Protein AF-A0A3G1I3K8-F1 (afdb_monomer_lite)

InterPro domains:
  IPR009030 Growth factor receptor cysteine-rich domain superfamily [SSF57184] (15-116)

pLDDT: mean 88.09, std 8.73, range [62.09, 97.19]

Structure (mmCIF, N/CA/C/O backbone):
data_AF-A0A3G1I3K8-F1
#
_entry.id   AF-A0A3G1I3K8-F1
#
loop_
_atom_site.group_PDB
_atom_site.id
_atom_site.type_symbol
_atom_site.label_atom_id
_atom_site.label_alt_id
_atom_site.label_comp_id
_atom_site.label_asym_id
_atom_site.label_entity_id
_atom_site.label_seq_id
_atom_site.pdbx_PDB_ins_code
_atom_site.Cartn_x
_atom_site.Cartn_y
_atom_site.Cartn_z
_atom_site.occupancy
_atom_site.B_iso_or_equiv
_atom_site.auth_seq_id
_atom_site.auth_comp_id
_atom_site.auth_asym_id
_atom_site.auth_atom_id
_atom_site.pdbx_PDB_model_num
ATOM 1 N N . VAL A 1 1 ? -25.633 -3.557 38.401 1.00 74.81 1 VAL A N 1
ATOM 2 C CA . VAL A 1 1 ? -26.726 -4.548 38.293 1.00 74.81 1 VAL A CA 1
ATOM 3 C C . VAL A 1 1 ? -26.490 -5.632 39.330 1.00 74.81 1 VAL A C 1
ATOM 5 O O . VAL A 1 1 ? -25.395 -6.179 39.361 1.00 74.81 1 VAL A O 1
ATOM 8 N N . LEU A 1 2 ? -27.450 -5.880 40.224 1.00 75.88 2 LEU A N 1
ATOM 9 C CA . LEU A 1 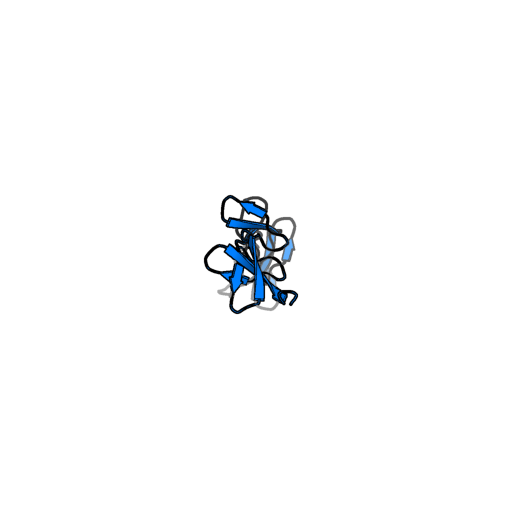2 ? -27.377 -6.994 41.174 1.00 75.88 2 LEU A CA 1
ATOM 10 C C . LEU A 1 2 ? -27.878 -8.255 40.464 1.00 75.88 2 LEU A C 1
ATOM 12 O O . LEU A 1 2 ? -29.016 -8.276 40.005 1.00 75.88 2 LEU A O 1
ATOM 16 N N . GLU A 1 3 ? -27.044 -9.283 40.357 1.00 76.56 3 GLU A N 1
ATOM 17 C CA . GLU A 1 3 ? -27.394 -10.531 39.676 1.00 76.56 3 GLU A CA 1
ATOM 18 C C . GLU A 1 3 ? -26.852 -11.710 40.497 1.00 76.56 3 GLU A C 1
ATOM 20 O O . GLU A 1 3 ? -25.648 -11.787 40.743 1.00 76.56 3 GLU A O 1
ATOM 25 N N . ASN A 1 4 ? -27.734 -12.594 40.983 1.00 76.56 4 ASN A N 1
ATOM 26 C CA . ASN A 1 4 ? -27.388 -13.747 41.835 1.00 76.56 4 ASN A CA 1
ATOM 27 C C . ASN A 1 4 ? -26.501 -13.403 43.053 1.00 76.56 4 ASN A C 1
ATOM 29 O O . ASN A 1 4 ? -25.493 -14.061 43.297 1.00 76.56 4 ASN A O 1
ATOM 33 N N . GLY A 1 5 ? -26.834 -12.345 43.803 1.00 78.12 5 GLY A N 1
ATOM 34 C CA . GLY A 1 5 ? -26.057 -11.939 44.987 1.00 78.12 5 GLY A CA 1
ATOM 35 C C . GLY A 1 5 ? -24.673 -11.356 44.670 1.00 78.12 5 GLY A C 1
ATOM 36 O O . GLY A 1 5 ? -23.843 -11.211 45.557 1.00 78.12 5 GLY A O 1
ATOM 37 N N . THR A 1 6 ? -24.402 -11.019 43.406 1.00 78.69 6 THR A N 1
ATOM 38 C CA . THR A 1 6 ? -23.160 -10.361 42.987 1.00 78.69 6 THR A CA 1
ATOM 39 C C . THR A 1 6 ? -23.486 -8.996 42.391 1.00 78.69 6 THR A C 1
ATOM 41 O O . THR A 1 6 ? -24.370 -8.868 41.540 1.00 78.69 6 THR A O 1
ATOM 44 N N . CYS A 1 7 ? -22.767 -7.957 42.816 1.00 83.81 7 CYS A N 1
ATOM 45 C CA . CYS A 1 7 ? -22.852 -6.643 42.191 1.00 83.81 7 CYS A CA 1
ATOM 46 C C . CYS A 1 7 ? -21.993 -6.634 40.925 1.00 83.81 7 CYS A C 1
ATOM 48 O O . CYS A 1 7 ? -20.769 -6.726 40.994 1.00 83.81 7 CYS A O 1
ATOM 50 N N . LYS A 1 8 ? -22.630 -6.500 39.761 1.00 87.31 8 LYS A N 1
ATOM 51 C CA . LYS A 1 8 ? -21.963 -6.300 38.471 1.00 87.31 8 LYS A CA 1
ATOM 52 C C . LYS A 1 8 ? -21.967 -4.819 38.097 1.00 87.31 8 LYS A C 1
ATOM 54 O O . LYS A 1 8 ? -23.037 -4.225 37.934 1.00 87.31 8 LYS A O 1
ATOM 59 N N . LEU A 1 9 ? -20.795 -4.221 37.935 1.00 86.62 9 LEU A N 1
ATOM 60 C CA . LEU A 1 9 ? -20.614 -2.928 37.283 1.00 86.62 9 LEU A CA 1
ATOM 61 C C . LEU A 1 9 ? -20.399 -3.179 35.790 1.00 86.62 9 LEU A C 1
ATOM 63 O O . LEU A 1 9 ? -19.433 -3.835 35.413 1.00 86.62 9 LEU A O 1
ATOM 67 N N . ILE A 1 10 ? -21.309 -2.675 34.961 1.00 88.38 10 ILE A N 1
ATOM 68 C CA . ILE A 1 10 ? -21.240 -2.810 33.504 1.00 88.38 10 ILE A CA 1
ATOM 69 C C . ILE A 1 10 ? -20.808 -1.460 32.945 1.00 88.38 10 ILE A C 1
ATOM 71 O O . ILE A 1 10 ? -21.502 -0.465 33.142 1.00 88.38 10 ILE A O 1
ATOM 75 N N . GLN A 1 11 ? -19.669 -1.433 32.263 1.00 91.81 11 GLN A N 1
ATOM 76 C CA . GLN A 1 11 ? -19.188 -0.273 31.527 1.00 91.81 11 GLN A CA 1
ATOM 77 C C . GLN A 1 11 ? -19.391 -0.523 30.035 1.00 91.81 11 GLN A C 1
ATOM 79 O O . GLN A 1 11 ? -18.957 -1.552 29.519 1.00 91.81 11 GLN A O 1
ATOM 84 N N . GLN A 1 12 ? -20.052 0.416 29.360 1.00 93.81 12 GLN A N 1
ATOM 85 C CA . GLN A 1 12 ? -20.260 0.402 27.914 1.00 93.81 12 GLN A CA 1
ATOM 86 C C . GLN A 1 12 ? -19.564 1.615 27.309 1.00 93.81 12 GLN A C 1
ATOM 88 O O . GLN A 1 12 ? -19.739 2.730 27.800 1.00 93.81 12 GLN A O 1
ATOM 93 N N . ILE A 1 13 ? -18.762 1.392 26.278 1.00 93.12 13 ILE A N 1
ATOM 94 C CA . ILE A 1 13 ? -18.076 2.447 25.532 1.00 93.12 13 ILE A CA 1
ATOM 95 C C . ILE A 1 13 ? -18.145 2.151 24.039 1.00 93.12 13 ILE A C 1
ATOM 97 O O . ILE A 1 13 ? -18.383 1.012 23.629 1.00 93.12 13 ILE A O 1
ATOM 101 N N . ASP A 1 14 ? -17.916 3.173 23.227 1.00 92.44 14 ASP A N 1
ATOM 102 C CA . ASP A 1 14 ? -17.877 3.008 21.782 1.00 92.44 14 ASP A CA 1
ATOM 103 C C . ASP A 1 14 ? -16.577 2.339 21.329 1.00 92.44 14 ASP A C 1
ATOM 105 O O . ASP A 1 14 ? -15.535 2.391 21.989 1.00 92.44 14 ASP A O 1
ATOM 109 N N . THR A 1 15 ? -16.651 1.692 20.170 1.00 93.75 15 THR A N 1
ATOM 110 C CA . THR A 1 15 ? -15.479 1.146 19.488 1.00 93.75 15 THR A CA 1
ATOM 111 C C . THR A 1 15 ? -14.543 2.274 19.053 1.00 93.75 15 THR A C 1
ATOM 113 O O . THR A 1 15 ? -15.006 3.318 18.583 1.00 93.75 15 THR A O 1
ATOM 116 N N . ILE A 1 16 ? -13.239 2.040 19.132 1.00 94.31 16 ILE A N 1
ATOM 117 C CA . ILE A 1 16 ? -12.198 3.007 18.779 1.00 94.31 16 ILE A CA 1
ATOM 118 C C . ILE A 1 16 ? -11.476 2.597 17.497 1.00 94.31 16 ILE A C 1
ATOM 120 O O . ILE A 1 16 ? -11.547 1.443 17.072 1.00 94.31 16 ILE A O 1
ATOM 124 N N . CYS A 1 17 ? -10.761 3.535 16.881 1.00 95.81 17 CYS A N 1
ATOM 125 C CA . CYS A 1 17 ? -9.836 3.178 15.814 1.00 95.81 17 CYS A CA 1
ATOM 126 C C . CYS A 1 17 ? -8.577 2.508 16.370 1.00 95.81 17 CYS A C 1
ATOM 128 O O . CYS A 1 17 ? -8.077 2.952 17.409 1.00 95.81 17 CYS A O 1
ATOM 130 N N . PRO A 1 18 ? -8.048 1.474 15.684 1.00 95.31 18 PRO A N 1
ATOM 131 C CA . PRO A 1 18 ? -6.782 0.874 16.069 1.00 95.31 18 PRO A CA 1
ATOM 132 C C . PRO A 1 18 ? -5.653 1.907 16.070 1.00 95.31 18 PRO A C 1
ATOM 134 O O . PRO A 1 18 ? -5.720 2.948 15.407 1.00 95.31 18 PRO A O 1
ATOM 137 N N . THR A 1 19 ? -4.578 1.601 16.793 1.00 92.19 19 THR A N 1
ATOM 138 C CA . THR A 1 19 ? -3.415 2.497 16.879 1.00 92.19 19 THR A CA 1
ATOM 139 C C . THR A 1 19 ? -2.862 2.811 15.485 1.00 92.19 19 THR A C 1
ATOM 141 O O . THR A 1 19 ? -2.598 1.905 14.698 1.00 92.19 19 THR A O 1
ATOM 144 N N . GLY A 1 20 ? -2.656 4.099 15.193 1.00 91.44 20 GLY A N 1
ATOM 145 C CA . GLY A 1 20 ? -2.130 4.573 13.906 1.00 91.44 20 GLY A CA 1
ATOM 146 C C . GLY A 1 20 ? -3.194 4.928 12.861 1.00 91.44 20 GLY A C 1
ATOM 147 O O . GLY A 1 20 ? -2.840 5.464 11.813 1.00 91.44 20 GLY A O 1
ATOM 148 N N . PHE A 1 21 ? -4.476 4.697 13.155 1.00 96.56 21 PHE A N 1
ATOM 149 C CA . PHE A 1 21 ? -5.601 5.074 12.300 1.00 96.56 21 PHE A CA 1
ATOM 150 C C . PHE A 1 21 ? -6.339 6.283 12.875 1.00 96.56 21 PHE A C 1
ATOM 152 O O . PHE A 1 21 ? -6.443 6.438 14.092 1.00 96.56 21 PHE A O 1
ATOM 159 N N . PHE A 1 22 ? -6.873 7.131 12.001 1.00 94.62 22 PHE A N 1
ATOM 160 C CA . PHE A 1 22 ? -7.700 8.276 12.381 1.00 94.62 22 PHE A CA 1
ATOM 161 C C . PHE A 1 22 ? -9.166 8.029 12.027 1.00 94.62 22 PHE A C 1
ATOM 163 O O . PHE A 1 22 ? -9.493 7.220 11.155 1.00 94.62 22 PHE A O 1
ATOM 170 N N . GLU A 1 23 ? -10.052 8.706 12.754 1.00 94.69 23 GLU A N 1
ATOM 171 C CA . GLU A 1 23 ? -11.492 8.604 12.553 1.00 94.69 23 GLU A CA 1
ATOM 172 C C . GLU A 1 23 ? -11.947 9.545 11.433 1.00 94.69 23 GLU A C 1
ATOM 174 O O . GLU A 1 23 ? -11.744 10.757 11.495 1.00 94.69 23 GLU A O 1
ATOM 179 N N . GLU A 1 24 ? -12.596 8.977 10.420 1.00 94.19 24 GLU A N 1
ATOM 180 C CA . GLU A 1 24 ? -13.271 9.696 9.344 1.00 94.19 24 GLU A CA 1
ATOM 181 C C . GLU A 1 24 ? -14.745 9.268 9.340 1.00 94.19 24 GLU A C 1
ATOM 183 O O . GLU A 1 24 ? -15.139 8.226 8.804 1.00 94.19 24 GLU A O 1
ATOM 188 N N . GLY A 1 25 ? -15.572 10.048 10.042 1.00 88.31 25 GLY A N 1
ATOM 189 C CA . GLY A 1 25 ? -16.963 9.694 10.315 1.00 88.31 25 GLY A CA 1
ATOM 190 C C . GLY A 1 25 ? -17.060 8.415 11.150 1.00 88.31 25 GLY A C 1
ATOM 191 O O . GLY A 1 25 ? -16.533 8.334 12.252 1.00 88.31 25 GLY A O 1
ATOM 192 N N . SER A 1 26 ? -17.735 7.386 10.636 1.00 86.56 26 SER A N 1
ATOM 193 C CA . SER A 1 26 ? -17.847 6.089 11.327 1.00 86.56 26 SER A CA 1
ATOM 194 C C . SER A 1 26 ? -16.740 5.094 10.961 1.00 86.56 26 SER A C 1
ATOM 196 O O . SER A 1 26 ? -16.795 3.946 11.399 1.00 86.56 26 SER A O 1
ATOM 198 N N . ARG A 1 27 ? -15.754 5.494 10.147 1.00 92.69 27 ARG A N 1
ATOM 199 C CA . ARG A 1 27 ? -14.705 4.613 9.620 1.00 92.69 27 ARG A CA 1
ATOM 200 C C . ARG A 1 27 ? -13.345 4.986 10.192 1.00 92.69 27 ARG A C 1
A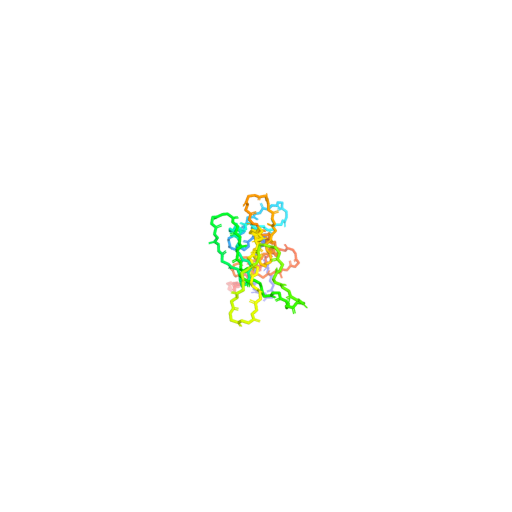TOM 202 O O . ARG A 1 27 ? -13.076 6.150 10.466 1.00 92.69 27 ARG A O 1
ATOM 209 N N . CYS A 1 28 ? -12.484 3.987 10.321 1.00 96.50 28 CYS A N 1
ATOM 210 C CA . CYS A 1 28 ? -11.067 4.202 10.570 1.00 96.50 28 CYS A CA 1
ATOM 211 C C . CYS A 1 28 ? -10.330 4.200 9.250 1.00 96.50 28 CYS A C 1
ATOM 213 O O . CYS A 1 28 ? -10.630 3.381 8.380 1.00 96.50 28 CYS A O 1
ATOM 215 N N . VAL A 1 29 ? -9.379 5.109 9.108 1.00 96.69 29 VAL A N 1
ATOM 216 C CA . VAL A 1 29 ? -8.636 5.295 7.868 1.00 96.69 29 VAL A CA 1
ATOM 217 C C . VAL A 1 29 ? -7.176 5.617 8.159 1.00 96.69 29 VAL A C 1
ATOM 219 O O . VAL A 1 29 ? -6.831 6.177 9.201 1.00 96.69 29 VAL A O 1
ATOM 222 N N . GLN A 1 30 ? -6.310 5.215 7.236 1.00 96.19 30 GLN A N 1
ATOM 223 C CA . GLN A 1 30 ? -4.907 5.592 7.190 1.00 96.19 30 GLN A CA 1
ATOM 224 C C . GLN A 1 30 ? -4.466 5.712 5.731 1.00 96.19 30 GLN A C 1
ATOM 226 O O . GLN A 1 30 ? -4.794 4.857 4.904 1.00 96.19 30 GLN A O 1
ATOM 231 N N . TYR A 1 31 ? -3.712 6.770 5.431 1.00 93.12 31 TYR A N 1
ATOM 232 C CA . TYR A 1 31 ? -3.049 6.966 4.144 1.00 93.12 31 TYR A CA 1
ATOM 233 C C . TYR A 1 31 ? -1.553 6.734 4.336 1.00 93.12 31 TYR A C 1
ATOM 235 O O . TYR A 1 31 ? -0.920 7.400 5.156 1.00 93.12 31 TYR A O 1
ATOM 243 N N . LEU A 1 32 ? -0.996 5.777 3.600 1.00 93.94 32 LEU A N 1
ATOM 244 C CA . LEU A 1 32 ? 0.427 5.458 3.640 1.00 93.94 32 LEU A CA 1
ATOM 245 C C . LEU A 1 32 ? 1.071 5.927 2.330 1.00 93.94 32 LEU A C 1
ATOM 247 O O . LEU A 1 32 ? 0.734 5.375 1.280 1.00 93.94 32 LEU A O 1
ATOM 251 N N . PRO A 1 33 ? 1.946 6.949 2.359 1.00 94.88 33 PRO A N 1
ATOM 252 C CA . PRO A 1 33 ? 2.642 7.405 1.165 1.00 94.88 33 PRO A CA 1
ATOM 253 C C . PRO A 1 33 ? 3.771 6.440 0.790 1.00 94.88 33 PRO A C 1
ATOM 255 O O . PRO A 1 33 ? 4.432 5.860 1.656 1.00 94.88 33 PRO A O 1
ATOM 258 N N . ALA A 1 34 ? 4.027 6.305 -0.505 1.00 95.81 34 ALA A N 1
ATOM 259 C CA . ALA A 1 34 ? 5.191 5.625 -1.047 1.00 95.81 34 ALA A CA 1
ATOM 260 C C . ALA A 1 34 ? 5.694 6.329 -2.307 1.00 95.81 34 ALA A C 1
ATOM 262 O O . ALA A 1 34 ? 4.922 6.882 -3.086 1.00 95.81 34 ALA A O 1
ATOM 263 N N . ASN A 1 35 ? 7.001 6.236 -2.530 1.00 93.88 35 ASN A N 1
ATOM 264 C CA . ASN A 1 35 ? 7.608 6.707 -3.765 1.00 93.88 35 ASN A CA 1
ATOM 265 C C . ASN A 1 35 ? 7.278 5.752 -4.917 1.00 93.88 35 ASN A C 1
ATOM 267 O O . ASN A 1 35 ? 7.178 4.534 -4.722 1.00 93.88 35 ASN A O 1
ATOM 271 N N . LYS A 1 36 ? 7.203 6.294 -6.135 1.00 94.75 36 LYS A N 1
ATOM 272 C CA . LYS A 1 36 ? 7.226 5.480 -7.354 1.00 94.75 36 LYS A CA 1
ATOM 273 C C . LYS A 1 36 ? 8.546 4.705 -7.430 1.00 94.75 36 LYS A C 1
ATOM 275 O O . LYS A 1 36 ? 9.593 5.175 -6.983 1.00 94.75 36 LYS A O 1
ATOM 280 N N . ILE A 1 37 ? 8.498 3.504 -7.989 1.00 94.75 37 ILE A N 1
ATOM 281 C CA . ILE A 1 37 ? 9.641 2.596 -8.099 1.00 94.75 37 ILE A CA 1
ATOM 282 C C . ILE A 1 37 ? 9.813 2.115 -9.534 1.00 94.75 37 ILE A C 1
ATOM 284 O O . ILE A 1 37 ? 8.871 2.108 -10.327 1.00 94.75 37 ILE A O 1
ATOM 288 N N . CYS A 1 38 ? 11.022 1.662 -9.861 1.00 95.50 38 CYS A N 1
ATOM 289 C CA . CYS A 1 38 ? 11.216 0.889 -11.077 1.00 95.50 38 CYS A CA 1
ATOM 290 C C . CYS A 1 38 ? 10.691 -0.534 -10.890 1.00 95.50 38 CYS A C 1
ATOM 292 O O . CYS A 1 38 ? 10.955 -1.147 -9.850 1.00 95.50 38 CYS A O 1
ATOM 294 N N . PRO A 1 39 ? 9.951 -1.076 -11.871 1.00 93.94 39 PRO A N 1
ATOM 295 C CA . PRO A 1 39 ? 9.477 -2.444 -11.782 1.00 93.94 39 PRO A CA 1
ATOM 296 C C . PRO A 1 39 ? 10.656 -3.430 -11.829 1.00 93.94 39 PRO A C 1
ATOM 298 O O . PRO A 1 39 ? 11.755 -3.077 -12.277 1.00 93.94 39 PRO A O 1
ATOM 301 N N . PRO A 1 40 ? 10.446 -4.681 -11.382 1.00 91.56 40 PRO A N 1
ATOM 302 C CA . PRO A 1 40 ? 11.498 -5.689 -11.363 1.00 91.56 40 PRO A CA 1
ATOM 303 C C . PRO A 1 40 ? 12.185 -5.837 -12.727 1.00 91.56 40 PRO A C 1
ATOM 305 O O . PRO A 1 40 ? 11.522 -5.963 -13.755 1.00 91.56 40 PRO A O 1
ATOM 308 N N . GLY A 1 41 ? 13.519 -5.830 -12.729 1.00 90.56 41 GLY A N 1
ATOM 309 C CA . GLY A 1 41 ? 14.336 -5.918 -13.945 1.00 90.56 41 GLY A CA 1
ATOM 310 C C . GLY A 1 41 ? 14.755 -4.571 -14.545 1.00 90.56 41 GLY A C 1
ATOM 311 O O . GLY A 1 41 ? 15.575 -4.567 -15.458 1.00 90.56 41 GLY A O 1
ATOM 312 N N . PHE A 1 42 ? 14.265 -3.445 -14.016 1.00 94.19 42 PHE A N 1
ATOM 313 C CA . PHE A 1 42 ? 14.647 -2.100 -14.451 1.00 94.19 42 PHE A CA 1
ATOM 314 C C . PHE A 1 42 ? 15.447 -1.364 -13.380 1.00 94.19 42 PHE A C 1
ATOM 316 O O . PHE A 1 42 ? 15.251 -1.567 -12.184 1.00 94.19 42 PHE A O 1
ATOM 323 N N . ASN A 1 43 ? 16.329 -0.472 -13.824 1.00 93.88 43 ASN A N 1
ATOM 324 C CA . ASN A 1 43 ? 17.117 0.400 -12.960 1.00 93.88 43 ASN A CA 1
ATOM 325 C C . ASN A 1 43 ? 16.733 1.860 -13.196 1.00 93.88 43 ASN A C 1
ATOM 327 O O . ASN A 1 43 ? 16.398 2.242 -14.316 1.00 93.88 43 ASN A O 1
ATOM 331 N N . LEU A 1 44 ? 16.807 2.679 -12.148 1.00 94.00 44 LEU A N 1
ATOM 332 C CA . LEU A 1 44 ? 16.507 4.103 -12.242 1.00 94.00 44 LEU A CA 1
ATOM 333 C C . LEU A 1 44 ? 17.673 4.854 -12.897 1.00 94.00 44 LEU A C 1
ATOM 335 O O . LEU A 1 44 ? 18.790 4.851 -12.380 1.00 94.00 44 LEU A O 1
ATOM 339 N N . PHE A 1 45 ? 17.392 5.538 -14.002 1.00 92.06 45 PHE A N 1
ATOM 340 C CA . PHE A 1 45 ? 18.314 6.438 -14.686 1.00 92.06 45 PHE A CA 1
ATOM 341 C C . PHE A 1 45 ? 17.632 7.796 -14.887 1.00 92.06 45 PHE A C 1
ATOM 343 O O . PHE A 1 45 ? 16.778 7.973 -15.756 1.00 92.06 45 PHE A O 1
ATOM 350 N N . GLY A 1 46 ? 17.996 8.774 -14.053 1.00 88.75 46 GLY A N 1
ATOM 351 C CA . GLY A 1 46 ? 17.316 10.070 -14.013 1.00 88.75 46 GLY A CA 1
ATOM 352 C C . GLY A 1 46 ? 15.906 9.934 -13.433 1.00 88.75 46 GLY A C 1
ATOM 353 O O . GLY A 1 46 ? 15.762 9.625 -12.256 1.00 88.75 46 GLY A O 1
ATOM 354 N N . GLN A 1 47 ? 14.885 10.170 -14.260 1.00 88.00 47 GLN A N 1
ATOM 355 C CA . GLN A 1 47 ? 13.457 10.039 -13.911 1.00 88.00 47 GLN A CA 1
ATOM 356 C C . GLN A 1 47 ? 12.766 8.881 -14.652 1.00 88.00 47 GLN A C 1
ATOM 358 O O . GLN A 1 47 ? 11.547 8.761 -14.612 1.00 88.00 47 GLN A O 1
ATOM 363 N N . GLN A 1 48 ? 13.534 8.030 -15.337 1.00 92.31 48 GLN A N 1
ATOM 364 C CA . GLN A 1 48 ? 13.008 6.894 -16.089 1.00 92.31 48 GLN A CA 1
ATOM 365 C C . GLN A 1 48 ? 13.666 5.588 -15.665 1.00 92.31 48 GLN A C 1
ATOM 367 O O . GLN A 1 48 ? 14.828 5.540 -15.255 1.00 92.31 48 GLN A O 1
ATOM 372 N N . CYS A 1 49 ? 12.907 4.511 -15.793 1.00 94.81 49 CYS A N 1
ATOM 373 C CA . CYS A 1 49 ? 13.353 3.163 -15.515 1.00 94.81 49 CYS A CA 1
ATOM 374 C C . CYS A 1 49 ? 13.847 2.524 -16.805 1.00 94.81 49 CYS A C 1
ATOM 376 O O . CYS A 1 49 ? 13.092 2.403 -17.768 1.00 94.81 49 CYS A O 1
ATOM 378 N N . MET A 1 50 ? 15.110 2.100 -16.824 1.00 94.00 50 MET A N 1
ATOM 379 C CA . MET A 1 50 ? 15.735 1.526 -18.011 1.00 94.00 50 MET A CA 1
ATOM 380 C C . MET A 1 50 ? 16.232 0.104 -17.768 1.00 94.00 50 MET A C 1
ATOM 382 O O . MET A 1 50 ? 16.789 -0.212 -16.712 1.00 94.00 50 MET A O 1
ATOM 386 N N . ALA A 1 51 ? 16.051 -0.750 -18.772 1.00 91.12 51 ALA A N 1
ATOM 387 C CA . ALA A 1 51 ? 16.572 -2.111 -18.801 1.00 91.12 51 ALA A CA 1
ATOM 388 C C . ALA A 1 51 ? 16.990 -2.506 -20.225 1.00 91.12 51 ALA A C 1
ATOM 390 O O . ALA A 1 51 ? 16.324 -2.112 -21.186 1.00 91.12 51 ALA A O 1
ATOM 391 N N . PRO A 1 52 ? 18.060 -3.303 -20.391 1.00 83.12 52 PRO A N 1
ATOM 392 C CA . PRO A 1 52 ? 18.358 -3.920 -21.672 1.00 83.12 52 PRO A CA 1
ATOM 393 C C . PRO A 1 52 ? 17.329 -5.019 -21.974 1.00 83.12 52 PRO A C 1
ATOM 395 O O . PRO A 1 52 ? 17.209 -5.995 -21.237 1.00 83.12 52 PRO A O 1
ATOM 398 N N . GLU A 1 53 ? 16.616 -4.877 -23.083 1.00 80.81 53 GLU A N 1
ATOM 399 C CA . GLU A 1 53 ? 15.715 -5.879 -23.646 1.00 80.81 53 GLU A CA 1
ATOM 400 C C . GLU A 1 53 ? 16.398 -6.511 -24.867 1.00 80.81 53 GLU A C 1
ATOM 402 O O . GLU A 1 53 ? 16.908 -5.811 -25.745 1.00 80.81 53 GLU A O 1
ATOM 407 N N . SER A 1 54 ? 16.480 -7.842 -24.915 1.00 72.94 54 SER A N 1
ATOM 408 C CA . SER A 1 54 ? 17.037 -8.539 -26.078 1.00 72.94 54 SER A CA 1
ATOM 409 C C . SER A 1 54 ? 15.958 -8.739 -27.135 1.00 72.94 54 SER A C 1
ATOM 411 O O . SER A 1 54 ? 14.953 -9.386 -26.847 1.00 72.94 54 SER A O 1
ATOM 413 N N . ALA A 1 55 ? 16.194 -8.247 -28.348 1.00 66.94 55 ALA A N 1
ATOM 414 C CA . ALA A 1 55 ? 15.364 -8.526 -29.514 1.00 66.94 55 ALA A CA 1
ATOM 415 C C . ALA A 1 55 ? 15.985 -9.649 -30.362 1.00 66.94 55 ALA A C 1
ATOM 417 O O . ALA A 1 55 ? 17.213 -9.792 -30.419 1.00 66.94 55 ALA A O 1
ATOM 418 N N . GLU A 1 56 ? 15.137 -10.454 -31.006 1.00 65.06 56 GLU A N 1
ATOM 419 C CA . GLU A 1 56 ? 15.574 -11.504 -31.931 1.00 65.06 56 GLU A CA 1
ATOM 420 C C . GLU A 1 56 ? 16.186 -10.905 -33.207 1.00 65.06 56 GLU A C 1
ATOM 422 O O . GLU A 1 56 ? 15.809 -9.823 -33.663 1.00 65.06 56 GLU A O 1
ATOM 427 N N . LEU A 1 57 ? 17.184 -11.601 -33.757 1.00 62.09 57 LEU A N 1
ATOM 428 C CA . LEU A 1 57 ? 17.945 -11.168 -34.925 1.00 62.09 57 LEU A CA 1
ATOM 429 C C . LEU A 1 57 ? 17.276 -11.721 -36.194 1.00 62.09 57 LEU A C 1
ATOM 431 O O . LEU A 1 57 ? 17.509 -12.868 -36.552 1.00 62.09 57 LEU A O 1
ATOM 435 N N . GLU A 1 58 ? 16.459 -10.918 -36.876 1.00 65.06 58 GLU A N 1
ATOM 436 C CA . GLU A 1 58 ? 15.798 -11.343 -38.127 1.00 65.06 58 GLU A CA 1
ATOM 437 C C . GLU A 1 58 ? 16.754 -11.295 -39.341 1.00 65.06 58 GLU A C 1
ATOM 439 O O . GLU A 1 58 ? 16.708 -12.153 -40.215 1.00 65.06 58 GLU A O 1
ATOM 444 N N . SER A 1 59 ? 17.653 -10.304 -39.412 1.00 72.25 59 SER A N 1
ATOM 445 C CA . SER A 1 59 ? 18.691 -10.196 -40.470 1.00 72.25 59 SER A CA 1
ATOM 446 C C . SER A 1 59 ? 19.751 -9.127 -40.173 1.00 72.25 59 SER A C 1
ATOM 448 O O . SER A 1 59 ? 20.914 -9.259 -40.550 1.00 72.25 59 SER A O 1
ATOM 450 N N . SER A 1 60 ? 19.362 -8.080 -39.452 1.00 76.44 60 SER A N 1
ATOM 451 C CA . SER A 1 60 ? 20.226 -7.058 -38.870 1.00 76.44 60 SER A CA 1
ATOM 452 C C . SER A 1 60 ? 19.577 -6.531 -37.590 1.00 76.44 60 SER A C 1
ATOM 454 O O . SER A 1 60 ? 18.403 -6.795 -37.320 1.00 76.44 60 SER A O 1
ATOM 456 N N . CYS A 1 61 ? 20.343 -5.815 -36.770 1.00 78.94 61 CYS A N 1
ATOM 457 C CA . CYS A 1 61 ? 19.793 -5.200 -35.572 1.00 78.94 61 CYS A CA 1
ATOM 458 C C . CYS A 1 61 ? 18.858 -4.031 -35.916 1.00 78.94 61 CYS A C 1
ATOM 460 O O . CYS A 1 61 ? 19.226 -3.202 -36.754 1.00 78.94 61 CYS A O 1
ATOM 462 N N . PRO A 1 62 ? 17.672 -3.930 -35.280 1.00 80.56 62 PRO A N 1
ATOM 463 C CA . PRO A 1 62 ? 16.761 -2.817 -35.515 1.00 80.56 62 PRO A CA 1
ATOM 464 C C . PRO A 1 62 ? 17.419 -1.468 -35.166 1.00 80.56 62 PRO A C 1
ATOM 466 O O . PRO A 1 62 ? 18.348 -1.421 -34.348 1.00 80.56 62 PRO A O 1
ATOM 469 N N . PRO A 1 63 ? 16.949 -0.350 -35.748 1.00 76.88 63 PRO A N 1
ATOM 470 C CA . PRO A 1 63 ? 17.445 0.981 -35.409 1.00 76.88 63 PRO A CA 1
ATOM 471 C C . PRO A 1 63 ? 17.401 1.230 -33.894 1.00 76.88 63 PRO A C 1
ATOM 473 O O . PRO A 1 63 ? 16.444 0.837 -33.230 1.00 76.88 63 PRO A O 1
ATOM 476 N N . ASN A 1 64 ? 18.422 1.902 -33.354 1.00 76.06 64 ASN A N 1
ATOM 477 C CA . ASN A 1 64 ? 18.603 2.163 -31.914 1.00 76.06 64 ASN A CA 1
ATOM 478 C C . ASN A 1 64 ? 18.860 0.917 -31.045 1.00 76.06 64 ASN A C 1
ATOM 480 O O . ASN A 1 64 ? 18.644 0.954 -29.833 1.00 76.06 64 ASN A O 1
ATOM 484 N N . SER A 1 65 ? 19.353 -0.171 -31.640 1.00 81.06 65 SER A N 1
ATOM 485 C CA . SER A 1 65 ? 19.829 -1.342 -30.900 1.00 81.06 65 SER A CA 1
ATOM 486 C C . SER A 1 65 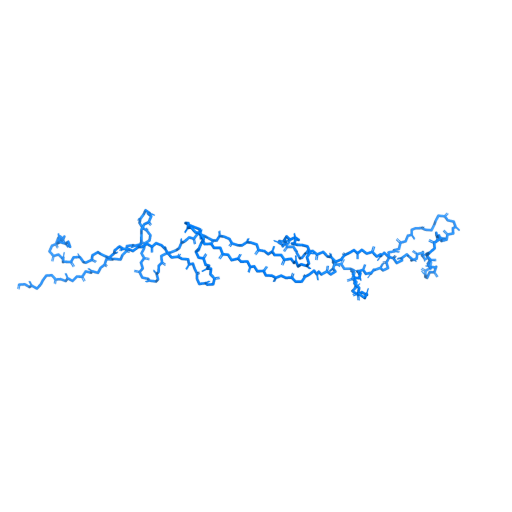? 21.319 -1.599 -31.125 1.00 81.06 65 SER A C 1
ATOM 488 O O . SER A 1 65 ? 21.888 -1.244 -32.158 1.00 81.06 65 SER A O 1
ATOM 490 N N . ILE A 1 66 ? 21.960 -2.192 -30.120 1.00 82.31 66 ILE A N 1
ATOM 491 C CA . ILE A 1 66 ? 23.391 -2.498 -30.109 1.00 82.31 66 ILE A CA 1
ATOM 492 C C . ILE A 1 66 ? 23.553 -4.007 -30.272 1.00 82.31 66 ILE A C 1
ATOM 494 O O . ILE A 1 66 ? 22.960 -4.781 -29.520 1.00 82.31 66 ILE A O 1
ATOM 498 N N . TYR A 1 67 ? 24.359 -4.432 -31.244 1.00 82.62 67 TYR A N 1
ATOM 499 C CA . TYR A 1 67 ? 24.720 -5.839 -31.389 1.00 82.62 67 TYR A CA 1
ATOM 500 C C . TYR A 1 67 ? 25.777 -6.212 -30.347 1.00 82.62 67 TYR A C 1
ATOM 502 O O . TYR A 1 67 ? 26.906 -5.728 -30.400 1.00 82.62 67 TYR A O 1
ATOM 510 N N . GLU A 1 68 ? 25.421 -7.085 -29.409 1.00 82.12 68 GLU A N 1
ATOM 511 C CA . GLU A 1 68 ? 26.329 -7.565 -28.372 1.00 82.12 68 GLU A CA 1
ATOM 512 C C . GLU A 1 68 ? 26.093 -9.058 -28.115 1.00 82.12 68 GLU A C 1
ATOM 514 O O . GLU A 1 68 ? 24.972 -9.502 -27.864 1.00 82.12 68 GLU A O 1
ATOM 519 N N . ASN A 1 69 ? 27.169 -9.848 -28.165 1.00 80.81 69 ASN A N 1
ATOM 520 C CA . ASN A 1 69 ? 27.160 -11.282 -27.858 1.00 80.81 69 ASN A CA 1
ATOM 521 C C . ASN A 1 69 ? 26.135 -12.109 -28.669 1.00 80.81 69 ASN A C 1
ATOM 523 O O . ASN A 1 69 ? 25.443 -12.970 -28.123 1.00 80.81 69 ASN A O 1
ATOM 527 N N . GLY A 1 70 ? 26.010 -11.835 -29.973 1.00 80.06 70 GLY A N 1
ATOM 528 C CA . GLY A 1 70 ? 25.117 -12.589 -30.861 1.00 80.06 70 GLY A CA 1
ATOM 529 C C . GLY A 1 70 ? 23.645 -12.179 -30.800 1.00 80.06 70 GLY A C 1
ATOM 530 O O . GLY A 1 70 ? 22.815 -12.832 -31.424 1.00 80.06 70 GLY A O 1
ATOM 531 N N . LYS A 1 71 ? 23.304 -11.124 -30.048 1.00 83.56 71 LYS A N 1
ATOM 532 C CA . LYS A 1 71 ? 21.933 -10.621 -29.901 1.00 83.56 71 LYS A CA 1
ATOM 533 C C . LYS A 1 71 ? 21.885 -9.106 -30.071 1.00 83.56 71 LYS A C 1
ATOM 535 O O . LYS A 1 71 ? 22.852 -8.411 -29.766 1.00 83.56 71 LYS A O 1
ATOM 540 N N . CYS A 1 72 ? 20.739 -8.590 -30.506 1.00 84.88 72 CYS A N 1
ATOM 541 C CA . CYS A 1 72 ? 20.480 -7.154 -30.477 1.00 84.88 72 CYS A CA 1
ATOM 542 C C . CYS A 1 72 ? 19.9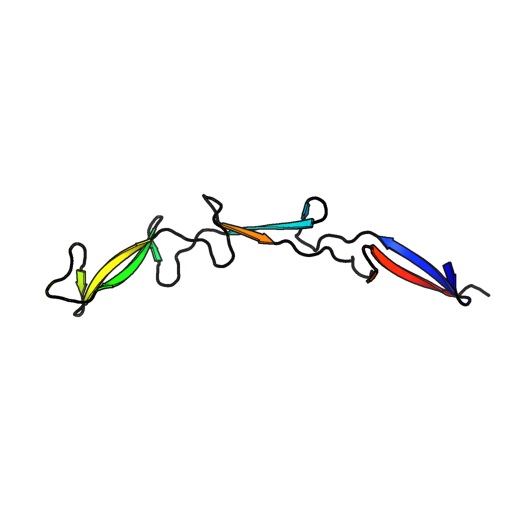25 -6.769 -29.114 1.00 84.88 72 CYS A C 1
ATOM 544 O O . CYS A 1 72 ? 18.939 -7.344 -28.652 1.00 84.88 72 CYS A O 1
ATOM 546 N N . LYS A 1 73 ? 20.549 -5.788 -28.472 1.00 85.69 73 LYS A N 1
ATOM 547 C CA . LYS A 1 73 ? 20.070 -5.193 -27.229 1.00 85.69 73 LYS A CA 1
ATOM 548 C C . LYS A 1 73 ? 19.441 -3.842 -27.525 1.00 85.69 73 LYS A C 1
ATOM 550 O O . LYS A 1 73 ? 20.094 -2.959 -28.076 1.00 85.69 73 LYS A O 1
ATOM 555 N N . VAL A 1 74 ? 18.184 -3.688 -27.142 1.00 85.56 74 VAL A N 1
ATOM 556 C CA . VAL A 1 74 ? 17.465 -2.415 -27.115 1.00 85.56 74 VAL A CA 1
ATOM 557 C C . VAL A 1 74 ? 17.441 -1.938 -25.668 1.00 85.56 74 VAL A C 1
ATOM 559 O O . VAL A 1 74 ? 17.290 -2.743 -24.752 1.00 85.56 74 VAL A O 1
ATOM 562 N N . ILE A 1 75 ? 17.591 -0.637 -25.437 1.00 84.56 75 ILE A N 1
ATOM 563 C CA . ILE A 1 75 ? 17.318 -0.073 -24.114 1.00 84.56 75 ILE A CA 1
ATOM 564 C C . ILE A 1 75 ? 15.833 0.256 -24.048 1.00 84.56 75 ILE A C 1
ATOM 566 O O . ILE A 1 75 ? 15.353 1.145 -24.750 1.00 84.56 75 ILE A O 1
ATOM 570 N N . LYS A 1 76 ? 15.107 -0.471 -23.205 1.00 87.75 76 LYS A N 1
ATOM 571 C CA . LYS A 1 76 ? 13.710 -0.183 -22.912 1.00 87.75 76 LYS A CA 1
ATOM 572 C C . LYS A 1 76 ? 13.654 0.858 -21.809 1.00 87.75 76 LYS A C 1
ATOM 574 O O . LYS A 1 76 ? 14.218 0.631 -20.741 1.00 87.75 76 LYS A O 1
ATOM 579 N N . SER A 1 77 ? 12.976 1.968 -22.076 1.00 91.31 77 SER A N 1
ATOM 580 C CA . SER A 1 77 ? 12.683 3.012 -21.094 1.00 91.31 77 SER A CA 1
ATOM 581 C C . SER A 1 77 ? 11.193 3.000 -20.780 1.00 91.31 77 SER A C 1
ATOM 583 O O . SER A 1 77 ? 10.374 2.9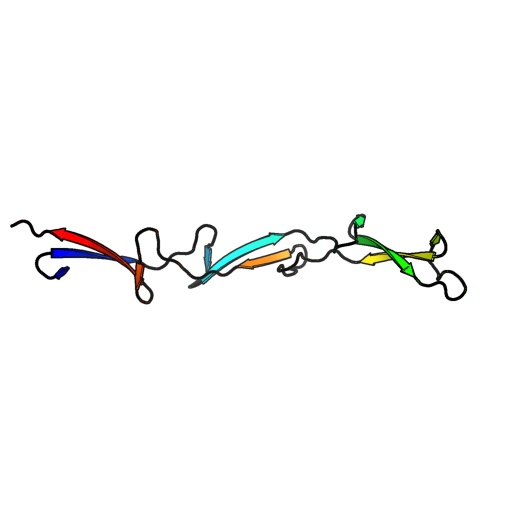48 -21.699 1.00 91.31 77 SER A O 1
ATOM 585 N N . ILE A 1 78 ? 10.851 3.013 -19.497 1.00 93.25 78 ILE A N 1
ATOM 586 C CA . ILE A 1 78 ? 9.478 3.094 -19.000 1.00 93.25 78 ILE A CA 1
ATOM 587 C C . ILE A 1 78 ? 9.408 4.045 -17.807 1.00 93.25 78 ILE A C 1
ATOM 589 O O . ILE A 1 78 ? 10.417 4.321 -17.151 1.00 93.25 78 ILE A O 1
ATOM 593 N N . ASP A 1 79 ? 8.203 4.515 -17.509 1.00 93.19 79 ASP A N 1
ATOM 594 C CA . ASP A 1 79 ? 7.963 5.376 -16.358 1.00 93.19 79 ASP A CA 1
ATOM 595 C C . ASP A 1 79 ? 8.037 4.600 -15.038 1.00 93.19 79 ASP A C 1
ATOM 597 O O . ASP A 1 79 ? 7.854 3.378 -14.978 1.00 93.19 79 ASP A O 1
ATOM 601 N N . MET A 1 80 ? 8.314 5.332 -13.959 1.00 94.19 80 MET A N 1
ATOM 602 C CA . MET A 1 80 ? 8.249 4.797 -12.603 1.00 94.19 80 MET A CA 1
ATOM 603 C C . MET A 1 80 ? 6.792 4.468 -12.256 1.00 94.19 80 MET A C 1
ATOM 605 O O . MET A 1 80 ? 5.878 5.222 -12.586 1.00 94.19 80 MET A O 1
ATOM 609 N N . VAL A 1 81 ? 6.574 3.355 -11.561 1.00 95.19 81 VAL A N 1
ATOM 610 C CA . VAL A 1 81 ? 5.234 2.846 -11.235 1.00 95.19 81 VAL A CA 1
ATOM 611 C C . VAL A 1 81 ? 5.021 2.774 -9.733 1.00 95.19 81 VAL A C 1
ATOM 613 O O . VAL A 1 81 ? 5.977 2.730 -8.957 1.00 95.19 81 VAL A O 1
ATOM 616 N N . CYS A 1 82 ? 3.762 2.723 -9.303 1.00 96.62 82 CYS A N 1
ATOM 617 C CA . CYS A 1 82 ? 3.470 2.499 -7.897 1.00 96.62 82 CYS A CA 1
ATOM 618 C C . CYS A 1 82 ? 3.787 1.066 -7.456 1.00 96.62 82 CYS A C 1
ATOM 620 O O . CYS A 1 82 ? 3.562 0.123 -8.224 1.00 96.62 82 CYS A O 1
ATOM 622 N N . PRO A 1 83 ? 4.302 0.880 -6.224 1.00 95.88 83 PRO A N 1
ATOM 623 C CA . PRO A 1 83 ? 4.493 -0.448 -5.663 1.00 95.88 83 PRO A CA 1
ATOM 624 C C . PRO A 1 83 ? 3.178 -1.243 -5.641 1.00 95.88 83 PRO A C 1
ATOM 626 O O . PRO A 1 83 ? 2.099 -0.648 -5.560 1.00 95.88 83 PRO A O 1
ATOM 629 N N . PRO A 1 84 ? 3.235 -2.587 -5.654 1.00 93.44 84 PRO A N 1
ATOM 630 C CA . PRO A 1 84 ? 2.037 -3.412 -5.561 1.00 93.44 84 PRO A CA 1
ATOM 631 C C . PRO A 1 84 ? 1.159 -3.023 -4.365 1.00 93.44 84 PRO A C 1
ATOM 633 O O . PRO A 1 84 ? 1.640 -2.911 -3.239 1.00 93.44 84 PRO A O 1
ATOM 636 N N . GLY A 1 85 ? -0.135 -2.826 -4.621 1.00 92.69 85 GLY A N 1
ATOM 637 C CA . GLY A 1 85 ? -1.116 -2.414 -3.614 1.00 92.69 85 GLY A CA 1
ATOM 638 C C . GLY A 1 85 ? -1.266 -0.901 -3.436 1.00 92.69 85 GLY A C 1
ATOM 639 O O . GLY A 1 85 ? -2.231 -0.483 -2.806 1.00 92.69 85 GLY A O 1
ATOM 640 N N . TYR A 1 86 ? -0.384 -0.080 -4.009 1.00 97.19 86 TYR A N 1
ATOM 641 C CA . TYR A 1 86 ? -0.504 1.377 -3.964 1.00 97.19 86 TYR A CA 1
ATOM 642 C C . TYR A 1 86 ? -1.180 1.929 -5.223 1.00 97.19 86 TYR A C 1
ATOM 644 O O . TYR A 1 86 ? -1.019 1.396 -6.321 1.00 97.19 86 TYR A O 1
ATOM 652 N N . THR A 1 87 ? -1.893 3.039 -5.057 1.00 95.56 87 THR A N 1
ATOM 653 C CA . THR A 1 87 ? -2.571 3.777 -6.128 1.00 95.56 87 THR A CA 1
ATOM 654 C C . THR A 1 87 ? -1.784 5.035 -6.480 1.00 95.56 87 THR A C 1
ATOM 656 O O . THR A 1 87 ? -1.263 5.704 -5.589 1.00 95.56 87 THR A O 1
ATOM 659 N N . ASP A 1 88 ? -1.711 5.370 -7.769 1.00 94.69 88 ASP A N 1
ATOM 660 C CA . ASP A 1 88 ? -1.066 6.597 -8.245 1.00 94.69 88 ASP A CA 1
ATOM 661 C C . ASP A 1 88 ? -1.920 7.826 -7.900 1.00 94.69 88 ASP A C 1
ATOM 663 O O . ASP A 1 88 ? -3.096 7.895 -8.261 1.00 94.69 88 ASP A O 1
ATOM 667 N N . SER A 1 89 ? -1.328 8.782 -7.184 1.00 92.38 89 SER A N 1
ATOM 668 C CA . SER A 1 89 ? -1.958 10.058 -6.818 1.00 92.38 89 SER A CA 1
ATOM 669 C C . SER A 1 89 ? -1.440 11.242 -7.647 1.00 92.38 89 SER A C 1
ATOM 671 O O . SER A 1 89 ? -1.822 12.383 -7.393 1.00 92.38 89 SER A O 1
ATOM 673 N N . GLY A 1 90 ? -0.615 10.972 -8.664 1.00 86.88 90 GLY A N 1
ATOM 674 C CA . GLY A 1 90 ? 0.008 11.952 -9.551 1.00 86.88 90 GLY A CA 1
ATOM 675 C C . GLY A 1 90 ? 1.511 12.016 -9.312 1.00 86.88 90 GLY A C 1
ATOM 676 O O . GLY A 1 90 ? 2.286 11.454 -10.090 1.00 86.88 90 GLY A O 1
ATOM 677 N N . ASP A 1 91 ? 1.915 12.667 -8.224 1.00 83.44 91 ASP A N 1
ATOM 678 C CA . ASP A 1 91 ? 3.328 12.797 -7.847 1.00 83.44 91 ASP A CA 1
ATOM 679 C C . ASP A 1 91 ? 3.821 11.585 -7.042 1.00 83.44 91 ASP A C 1
ATOM 681 O O . ASP A 1 91 ? 4.898 11.052 -7.309 1.00 83.44 91 ASP A O 1
ATOM 685 N N . ASP A 1 92 ? 2.982 11.079 -6.136 1.00 89.81 92 ASP A N 1
ATOM 686 C CA . ASP A 1 92 ? 3.308 9.987 -5.220 1.00 89.81 92 ASP A CA 1
ATOM 687 C C . ASP A 1 92 ? 2.321 8.825 -5.326 1.00 89.81 92 ASP A C 1
ATOM 689 O O . ASP A 1 92 ? 1.257 8.906 -5.949 1.00 89.81 92 ASP A O 1
ATOM 693 N N . CYS A 1 93 ? 2.664 7.729 -4.662 1.00 96.62 93 CYS A N 1
ATOM 694 C CA . CYS A 1 93 ? 1.795 6.580 -4.495 1.00 96.62 93 CYS A CA 1
ATOM 695 C C . CYS A 1 93 ? 1.164 6.595 -3.107 1.00 96.62 93 CYS A C 1
ATOM 697 O O . CYS A 1 93 ? 1.821 6.903 -2.114 1.00 96.62 93 CYS A O 1
ATOM 699 N N . VAL A 1 94 ? -0.102 6.203 -3.017 1.00 96.56 94 VAL A N 1
ATOM 700 C CA . VAL A 1 94 ? -0.830 6.129 -1.750 1.00 96.56 94 VAL A CA 1
ATOM 701 C C . VAL A 1 94 ? -1.506 4.777 -1.594 1.00 96.56 94 VAL A C 1
ATOM 703 O O . VAL A 1 94 ? -2.169 4.279 -2.503 1.00 96.56 94 VAL A O 1
ATOM 706 N N . LEU A 1 95 ? -1.348 4.177 -0.419 1.00 96.38 95 LEU A N 1
ATOM 707 C CA . LEU A 1 95 ? -2.129 3.025 0.008 1.00 96.38 95 LEU A CA 1
ATOM 708 C C . LEU A 1 95 ? -3.196 3.497 0.998 1.00 96.38 95 LEU A C 1
ATOM 710 O O . LEU A 1 95 ? -2.883 4.115 2.018 1.00 96.38 95 LEU A O 1
ATOM 714 N N . TYR A 1 96 ? -4.454 3.194 0.685 1.00 93.50 96 TYR A N 1
ATOM 715 C CA . TYR A 1 96 ? -5.598 3.446 1.556 1.00 93.50 96 TYR A CA 1
ATOM 716 C C . TYR A 1 96 ? -5.903 2.203 2.389 1.00 93.50 96 TYR A C 1
ATOM 718 O O . TYR A 1 96 ? -6.187 1.135 1.841 1.00 93.50 96 TYR A O 1
ATOM 726 N N . VAL A 1 97 ? -5.878 2.349 3.712 1.00 95.12 97 VAL A N 1
ATOM 727 C CA . VAL A 1 97 ? -6.190 1.269 4.652 1.00 95.12 97 VAL A CA 1
ATOM 728 C C . VAL A 1 97 ? -7.375 1.687 5.513 1.00 95.12 97 VAL A C 1
ATOM 730 O O . VAL A 1 97 ? -7.341 2.740 6.145 1.00 95.12 97 VAL A O 1
ATOM 733 N N . ALA A 1 98 ? -8.416 0.853 5.548 1.00 95.06 98 ALA A N 1
ATOM 734 C CA . ALA A 1 98 ? -9.629 1.106 6.323 1.00 95.06 98 ALA A CA 1
ATOM 735 C C . ALA A 1 98 ? -10.001 -0.105 7.193 1.00 95.06 98 ALA A C 1
ATOM 737 O O . ALA A 1 98 ? -10.794 -0.948 6.761 1.00 95.06 98 ALA A O 1
ATOM 738 N N . PRO A 1 99 ? -9.410 -0.243 8.393 1.00 94.69 99 PRO A N 1
ATOM 739 C CA . PRO A 1 99 ? -9.729 -1.338 9.295 1.00 94.69 99 PRO A CA 1
ATOM 740 C C . PRO A 1 99 ? -11.086 -1.123 9.974 1.00 94.69 99 PRO A C 1
ATOM 742 O O . PRO A 1 99 ? -11.631 -0.016 10.020 1.00 94.69 99 PRO A O 1
ATOM 745 N N . ALA A 1 100 ? -11.621 -2.202 10.544 1.00 92.56 100 ALA A N 1
ATOM 746 C CA . ALA A 1 100 ? -12.760 -2.111 11.445 1.00 92.56 100 ALA A CA 1
ATOM 747 C C . ALA A 1 100 ? -12.357 -1.415 12.754 1.00 92.56 100 ALA A C 1
ATOM 749 O O . ALA A 1 100 ? -11.212 -1.518 13.197 1.00 92.56 100 ALA A O 1
ATOM 750 N N . LYS A 1 101 ? -13.318 -0.734 13.386 1.00 93.50 101 LYS A N 1
ATOM 751 C CA . LYS A 1 101 ? -13.154 -0.267 14.763 1.00 93.50 101 LYS A CA 1
ATOM 752 C C . LYS A 1 101 ? -13.040 -1.466 15.708 1.00 93.50 101 LYS A C 1
ATOM 754 O O . LYS A 1 101 ? -13.645 -2.512 15.471 1.00 93.50 101 LYS A O 1
ATOM 759 N N . GLU A 1 102 ? -12.300 -1.295 16.792 1.00 94.56 102 GLU A N 1
ATOM 760 C CA . GLU A 1 102 ? -12.037 -2.338 17.779 1.00 94.56 102 GLU A CA 1
ATOM 761 C C . GLU A 1 102 ? -12.384 -1.881 19.195 1.00 94.56 102 GLU A C 1
ATOM 763 O O . GLU A 1 102 ? -12.568 -0.692 19.468 1.00 94.56 102 GLU A O 1
ATOM 768 N N . CYS A 1 103 ? -12.507 -2.842 20.107 1.00 95.31 103 CYS A N 1
ATOM 769 C CA . CYS A 1 103 ? -12.686 -2.519 21.512 1.00 95.31 103 CYS A CA 1
ATOM 770 C C . CYS A 1 103 ? -11.346 -2.216 22.177 1.00 95.31 103 CYS A C 1
ATOM 772 O O . CYS A 1 103 ? -10.383 -2.948 21.943 1.00 95.31 103 CYS A O 1
ATOM 774 N N . PRO A 1 104 ? -11.282 -1.191 23.048 1.00 93.69 104 PRO A N 1
ATOM 775 C CA . PRO A 1 104 ? -10.096 -0.946 23.850 1.00 93.69 104 PRO A CA 1
ATOM 776 C C . PRO A 1 104 ? -9.712 -2.174 24.687 1.00 93.69 104 PRO A C 1
ATOM 778 O O . PRO A 1 104 ? -10.568 -3.019 24.984 1.00 93.69 104 PRO A O 1
ATOM 781 N N . PRO A 1 105 ? -8.448 -2.257 25.140 1.00 91.62 105 PRO A N 1
ATOM 782 C CA . PRO A 1 105 ? -8.008 -3.340 26.005 1.00 91.62 105 PRO A CA 1
ATOM 783 C C . PRO A 1 105 ? -8.949 -3.537 27.200 1.00 91.62 105 PRO A C 1
ATOM 785 O O . PRO A 1 105 ? -9.347 -2.574 27.857 1.00 91.62 105 PRO A O 1
ATOM 788 N N . ASN A 1 106 ? -9.256 -4.799 27.507 1.00 90.56 106 ASN A N 1
ATOM 789 C CA . ASN A 1 106 ? -10.160 -5.240 28.579 1.00 90.56 106 ASN A CA 1
ATOM 790 C C . ASN A 1 106 ? -11.670 -5.039 28.337 1.00 90.56 106 ASN A C 1
ATOM 792 O O . ASN A 1 106 ? -12.457 -5.319 29.245 1.00 90.56 106 ASN A O 1
ATOM 796 N N . PHE A 1 107 ? -12.091 -4.612 27.145 1.00 94.56 107 PHE A N 1
ATOM 797 C CA . PHE A 1 107 ? -13.497 -4.606 26.736 1.00 94.56 107 PHE A CA 1
ATOM 798 C C . PHE A 1 107 ? -13.782 -5.711 25.717 1.00 94.56 107 PHE A C 1
ATOM 800 O O . PHE A 1 107 ? -12.914 -6.106 24.944 1.00 94.56 107 PHE A O 1
ATOM 807 N N . THR A 1 108 ? -15.018 -6.208 25.701 1.00 94.56 108 THR A N 1
ATOM 808 C CA . THR A 1 108 ? -15.492 -7.208 24.734 1.00 94.56 108 THR A CA 1
ATOM 809 C C . THR A 1 108 ? -16.570 -6.603 23.846 1.00 94.56 108 THR A C 1
ATOM 811 O O . THR A 1 108 ? -17.475 -5.937 24.348 1.00 94.56 108 THR A O 1
ATOM 814 N N . LEU A 1 109 ? -16.505 -6.850 22.538 1.00 93.69 109 LEU A N 1
ATOM 815 C CA . LEU A 1 109 ? -17.522 -6.374 21.603 1.00 93.69 109 LEU A CA 1
ATOM 816 C C . LEU A 1 109 ? -18.845 -7.121 21.831 1.00 93.69 109 LEU A C 1
ATOM 818 O O . LEU A 1 109 ? -18.910 -8.342 21.691 1.00 93.69 109 LEU A O 1
ATOM 822 N N . GLN A 1 110 ? -19.901 -6.383 22.164 1.00 93.56 110 GLN A N 1
ATOM 823 C CA . GLN A 1 110 ? -21.274 -6.876 22.241 1.00 93.56 110 GLN A CA 1
ATOM 824 C C . GLN A 1 110 ? -22.165 -5.987 21.367 1.00 93.56 110 GLN A C 1
ATOM 826 O O . GLN A 1 110 ? -22.479 -4.846 21.709 1.00 93.56 110 GLN A O 1
ATOM 831 N N . GLY A 1 111 ? -22.560 -6.502 20.201 1.00 87.31 111 GLY A N 1
ATOM 832 C CA . GLY A 1 111 ? -23.264 -5.708 19.193 1.00 87.31 111 GLY A CA 1
ATOM 833 C C . GLY A 1 111 ? -22.349 -4.636 18.596 1.00 87.31 111 GLY A C 1
ATOM 834 O O . GLY A 1 111 ? -21.338 -4.970 17.987 1.00 87.31 111 GLY A O 1
ATOM 835 N N . LEU A 1 112 ? -22.711 -3.362 18.773 1.00 86.12 112 LEU A N 1
ATOM 836 C CA . LEU A 1 112 ? -21.929 -2.202 18.315 1.00 86.12 112 LEU A CA 1
ATOM 837 C C . LEU A 1 112 ? -21.182 -1.486 19.451 1.00 86.12 112 LEU A C 1
ATOM 839 O O . LEU A 1 112 ? -20.578 -0.443 19.214 1.00 86.12 112 LEU A O 1
ATOM 843 N N . GLN A 1 113 ? -21.228 -2.019 20.675 1.00 92.81 113 GLN A N 1
ATOM 844 C CA . GLN A 1 113 ? -20.585 -1.407 21.833 1.00 92.81 113 GLN A CA 1
ATOM 845 C C . GLN A 1 113 ? -19.607 -2.350 22.517 1.00 92.81 113 GLN A C 1
ATOM 847 O O . GLN A 1 113 ? -19.734 -3.574 22.495 1.00 92.81 113 GLN A O 1
ATOM 852 N N . CYS A 1 114 ? -18.614 -1.744 23.145 1.00 95.38 114 CYS A N 1
ATOM 853 C CA . CYS A 1 114 ? -17.586 -2.413 23.906 1.00 95.38 114 CYS A CA 1
ATOM 854 C C . CYS A 1 114 ? -18.016 -2.470 25.363 1.00 95.38 114 CYS A C 1
ATOM 856 O O . CYS A 1 114 ? -18.223 -1.440 26.002 1.00 95.38 114 CYS A O 1
ATOM 858 N N . VAL A 1 115 ? -18.159 -3.685 25.882 1.00 95.38 115 VAL A N 1
ATOM 859 C CA . VAL A 1 115 ? -18.685 -3.943 27.219 1.00 95.38 115 VAL A CA 1
ATOM 860 C C . VAL A 1 115 ? -17.607 -4.569 28.092 1.00 95.38 115 VAL A C 1
ATOM 862 O O . VAL A 1 115 ? -16.971 -5.553 27.713 1.00 95.38 115 VAL A O 1
ATOM 865 N N . GLN A 1 116 ? -17.425 -4.016 29.286 1.00 94.38 116 GLN A N 1
ATOM 866 C CA . GLN A 1 116 ? -16.637 -4.605 30.364 1.00 94.38 116 GLN A CA 1
ATOM 867 C C . GLN A 1 116 ? -17.544 -4.805 31.578 1.00 94.38 116 GLN A C 1
ATOM 869 O O . GLN A 1 116 ? -18.333 -3.927 31.925 1.00 94.38 116 GLN A O 1
ATOM 874 N N . THR A 1 117 ? -17.445 -5.966 32.225 1.00 89.88 117 THR A N 1
ATOM 875 C CA . THR A 1 117 ? -18.203 -6.265 33.445 1.00 89.88 117 THR A CA 1
ATOM 876 C C . THR A 1 117 ? -17.246 -6.545 34.593 1.00 89.88 117 THR A C 1
ATOM 878 O O . THR A 1 117 ? -16.537 -7.546 34.569 1.00 89.88 117 THR A O 1
ATOM 881 N N . ASN A 1 118 ? -17.272 -5.694 35.616 1.00 86.00 118 ASN A N 1
ATOM 882 C CA . ASN A 1 118 ? -16.540 -5.902 36.861 1.00 86.00 118 ASN A CA 1
ATOM 883 C C . ASN A 1 118 ? -17.498 -6.438 37.925 1.00 86.00 118 ASN A C 1
ATOM 885 O O . ASN A 1 118 ? -18.558 -5.858 38.161 1.00 86.00 118 ASN A O 1
ATOM 889 N N . THR A 1 119 ? -17.146 -7.547 38.570 1.00 84.31 119 THR A N 1
ATOM 890 C CA . THR A 1 119 ? -17.976 -8.172 39.607 1.00 84.31 119 THR A CA 1
ATOM 891 C C . THR A 1 119 ? -17.366 -7.971 40.986 1.00 84.31 119 THR A C 1
ATOM 893 O O . THR A 1 119 ? -16.203 -8.308 41.191 1.00 84.31 119 THR A O 1
ATOM 896 N N . ALA A 1 120 ? -18.159 -7.483 41.936 1.00 75.69 120 ALA A N 1
ATOM 897 C CA . ALA A 1 120 ? -17.810 -7.444 43.350 1.00 75.69 120 ALA A CA 1
ATOM 898 C C . ALA A 1 120 ? -18.824 -8.277 44.155 1.00 75.69 120 ALA A C 1
ATOM 900 O O . ALA A 1 120 ? -20.031 -8.181 43.891 1.00 75.69 120 ALA A O 1
ATOM 901 N N . PRO A 1 121 ? -18.375 -9.095 45.126 1.00 71.44 121 PRO A N 1
ATOM 902 C CA . PRO A 1 121 ? -19.289 -9.768 46.039 1.00 71.44 121 PRO A CA 1
ATOM 903 C C . PRO A 1 121 ? -20.053 -8.718 46.848 1.00 71.44 121 PRO A C 1
ATOM 905 O O . PRO A 1 121 ? -19.482 -7.710 47.269 1.00 71.44 121 PRO A O 1
ATOM 908 N N . THR A 1 122 ? -21.350 -8.934 47.059 1.00 63.22 122 THR A N 1
ATOM 909 C CA . THR A 1 122 ? -22.092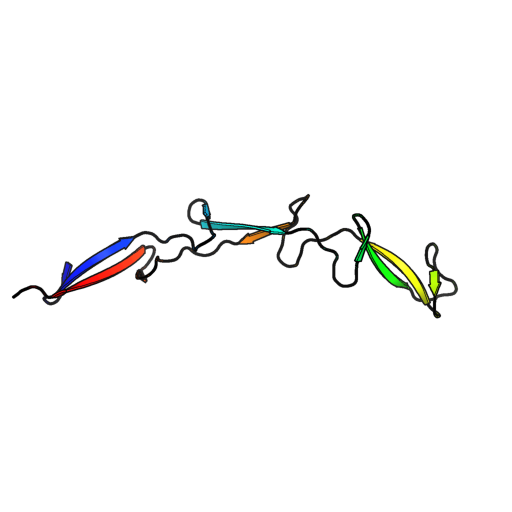 -8.114 48.016 1.00 63.22 122 THR A CA 1
ATOM 910 C C . THR A 1 122 ? -21.543 -8.400 49.405 1.00 63.22 122 THR A C 1
ATOM 912 O O . THR A 1 122 ? -21.459 -9.562 49.804 1.00 63.22 122 THR A O 1
ATOM 915 N N . GLN A 1 123 ? -21.133 -7.354 50.119 1.00 64.44 123 GLN A N 1
ATOM 916 C CA . GLN A 1 123 ? -20.738 -7.483 51.517 1.00 64.44 123 GLN A CA 1
ATOM 917 C C . GLN A 1 123 ? -21.935 -8.057 52.310 1.00 64.44 123 GLN A C 1
ATOM 919 O O . GLN A 1 123 ? -23.059 -7.630 52.030 1.00 64.44 123 GLN A O 1
ATOM 924 N N . PRO A 1 124 ? -21.721 -9.061 53.185 1.00 63.41 124 PRO A N 1
ATOM 925 C CA . PRO A 1 124 ? -22.795 -9.725 53.928 1.00 63.41 124 PRO A CA 1
ATOM 926 C C . PRO A 1 124 ? -23.572 -8.774 54.842 1.00 63.41 124 PRO A C 1
ATOM 928 O O . PRO A 1 124 ? -22.981 -7.763 55.290 1.00 63.41 124 PRO A O 1
#

Radius of gyration: 29.8 Å; chains: 1; bounding box: 55×26×94 Å

Organism: NCBI:txid1985346

Foldseek 3Di:
DQDPQKDKDKDKDFFAAPPQWDDDDQWTKDKDWDAFAAPPQWDDDPQKTKHWDWDDCPPHAPPQWDDDPNTTTHIDIDGGHDDPQWDDPPRITIHMDIDHGHADPQFDDDPRITMHIDIDRDDD

Secondary structure (DSSP, 8-state):
-EETTEEEEEEEEE-BPPTT-EEETTEEEEEEEE--BPPTT-EEETTEEEEEEEEP-SSSPPTTEEEETTEEEEEEEE--BPPTTPEE-SSSEEEEE-PPPBPPTT-EEETTEEEEEEEEEPP-

Sequence (124 aa):
VLENGTCKLIQQIDTICPTGFFEEGSRCVQYLPANKICPPGFNLFGQQCMAPESAELESSCPPNSIYENGKCKVIKSIDMVCPPGYTDSGDDCVLYVAPAKECPPNFTLQGLQCVQTNTAPTQP